Protein AF-A0A821I329-F1 (afdb_monomer)

Foldseek 3Di:
DEDDLLAAWKWKAAPVVRDIDIDQNLQVVDDDPDDPDDPDDPPPPQPPPVCLQPDCQAAQHQHDQVSDGHHNDQFKDKDFDSRDSFAADDDYPPPPQPVDPRIDMDGDHDTDMDIDHHSVDPPDPPPPPPPPPDD

pLDDT: mean 70.72, std 18.68, range [24.88, 93.06]

Nearest PDB structures (foldseek):
  6gqd-assembly1_A-2  TM=5.539E-01  e=1.182E-05  Homo sapiens
  5in3-assembly1_A  TM=6.151E-01  e=2.169E-04  Homo sapiens

Sequence (135 aa):
MTFDPTKYSHCRYNPLKVEWILVSPQLLSRPWHGQVKEDKNDNDEAINHNQQSTNPLCPGAIQGKTNQRNPFYEHTYVFDNDYPALLSDIHDDENNNNDDDLFRCHVVRGVCKDSMTDTSRTVAPGTLASQWHLL

Structure (mmCIF, N/CA/C/O backbone):
data_AF-A0A821I329-F1
#
_entry.id   AF-A0A821I329-F1
#
loop_
_atom_site.group_PDB
_atom_site.id
_atom_site.type_symbol
_atom_site.label_atom_id
_atom_site.label_alt_id
_atom_site.label_comp_id
_atom_site.label_asym_id
_atom_site.label_entity_id
_atom_site.label_seq_id
_atom_site.pdbx_PDB_ins_code
_atom_site.Cartn_x
_atom_site.Cartn_y
_atom_site.Cartn_z
_atom_site.occupancy
_atom_site.B_iso_or_equiv
_atom_site.auth_seq_id
_atom_site.auth_comp_id
_atom_site.auth_asym_id
_atom_site.auth_atom_id
_atom_site.pdbx_PDB_model_num
ATOM 1 N N . MET A 1 1 ? 1.159 16.493 -16.170 1.00 53.78 1 MET A N 1
ATOM 2 C CA . MET A 1 1 ? 2.151 16.613 -15.075 1.00 53.78 1 MET A CA 1
ATOM 3 C C . MET A 1 1 ? 3.064 15.418 -15.231 1.00 53.78 1 MET A C 1
ATOM 5 O O . MET A 1 1 ? 2.538 14.323 -15.324 1.00 53.78 1 MET A O 1
ATOM 9 N N . THR A 1 2 ? 4.376 15.623 -15.303 1.00 69.62 2 THR A N 1
ATOM 10 C CA . THR A 1 2 ? 5.336 14.552 -15.604 1.00 69.62 2 THR A CA 1
ATOM 11 C C . THR A 1 2 ? 5.441 13.543 -14.458 1.00 69.62 2 THR A C 1
ATOM 13 O O . THR A 1 2 ? 5.538 13.936 -13.293 1.00 69.62 2 THR A O 1
ATOM 16 N N . PHE A 1 3 ? 5.438 12.249 -14.790 1.00 78.31 3 PHE A N 1
ATOM 17 C CA . PHE A 1 3 ? 5.629 11.151 -13.841 1.00 78.31 3 PHE A CA 1
ATOM 18 C C . PHE A 1 3 ? 7.000 11.232 -13.139 1.00 78.31 3 PHE A C 1
ATOM 20 O O . PHE A 1 3 ? 8.042 11.317 -13.786 1.00 78.31 3 PHE A O 1
ATOM 27 N N . ASP A 1 4 ? 6.987 11.174 -11.804 1.00 84.12 4 ASP A N 1
ATOM 28 C CA . ASP A 1 4 ? 8.172 11.140 -10.937 1.00 84.12 4 ASP A CA 1
ATOM 29 C C . ASP A 1 4 ? 8.221 9.802 -10.164 1.00 84.12 4 ASP A C 1
ATOM 31 O O . ASP A 1 4 ? 7.430 9.602 -9.231 1.00 84.12 4 ASP A O 1
ATOM 35 N N . PRO A 1 5 ? 9.149 8.880 -10.496 1.00 84.00 5 PRO A N 1
ATOM 36 C CA . PRO A 1 5 ? 9.223 7.557 -9.871 1.00 84.00 5 PRO A CA 1
ATOM 37 C C . PRO A 1 5 ? 9.607 7.604 -8.387 1.00 84.00 5 PRO A C 1
ATOM 39 O O . PRO A 1 5 ? 9.478 6.599 -7.691 1.00 84.00 5 PRO A O 1
ATOM 42 N N . THR A 1 6 ? 10.088 8.742 -7.877 1.00 85.88 6 THR A N 1
ATOM 43 C CA . THR A 1 6 ? 10.379 8.906 -6.4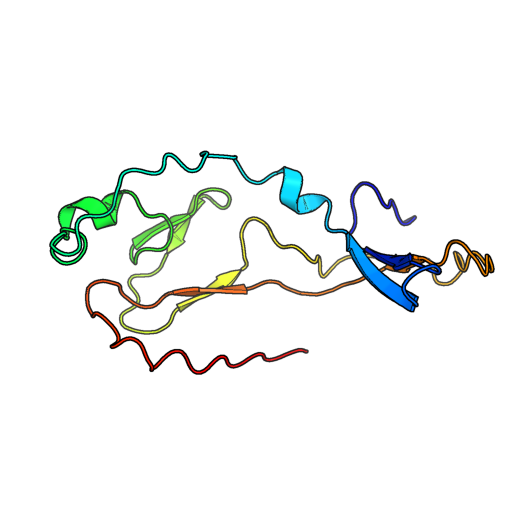44 1.00 85.88 6 THR A CA 1
ATOM 44 C C . THR A 1 6 ? 9.134 9.238 -5.625 1.00 85.88 6 THR A C 1
ATOM 46 O O . THR A 1 6 ? 9.142 9.071 -4.407 1.00 85.88 6 THR A O 1
ATOM 49 N N . LYS A 1 7 ? 8.052 9.674 -6.280 1.00 83.81 7 LYS A N 1
ATOM 50 C CA . LYS A 1 7 ? 6.804 10.100 -5.631 1.00 83.81 7 LYS A CA 1
ATOM 51 C C . LYS A 1 7 ? 5.639 9.163 -5.901 1.00 83.81 7 LYS A C 1
ATOM 53 O O . LYS A 1 7 ? 4.786 8.993 -5.032 1.00 83.81 7 LYS A O 1
ATOM 58 N N . TYR A 1 8 ? 5.599 8.568 -7.088 1.00 87.38 8 TYR A N 1
ATOM 59 C CA . TYR A 1 8 ? 4.447 7.816 -7.565 1.00 87.38 8 TYR A CA 1
ATOM 60 C C . TYR A 1 8 ? 4.726 6.318 -7.667 1.00 87.38 8 TYR A C 1
ATOM 62 O O . TYR A 1 8 ? 5.833 5.879 -7.994 1.00 87.38 8 TYR A O 1
ATOM 70 N N . SER A 1 9 ? 3.687 5.532 -7.388 1.00 90.38 9 SER A N 1
ATOM 71 C CA . SER A 1 9 ? 3.752 4.076 -7.454 1.00 90.38 9 SER A CA 1
ATOM 72 C C . SER A 1 9 ? 3.884 3.606 -8.899 1.00 90.38 9 SER A C 1
ATOM 74 O O . SER A 1 9 ? 3.226 4.128 -9.801 1.00 90.38 9 SER A O 1
ATOM 76 N N . HIS A 1 10 ? 4.745 2.621 -9.123 1.00 90.75 10 HIS A N 1
ATOM 77 C CA . HIS A 1 10 ? 5.046 2.109 -10.456 1.00 90.75 10 HIS A CA 1
ATOM 78 C C . HIS A 1 10 ? 5.535 0.666 -10.395 1.00 90.75 10 HIS A C 1
ATOM 80 O O . HIS A 1 10 ? 6.050 0.218 -9.372 1.00 90.75 10 HIS A O 1
ATOM 86 N N . CYS A 1 11 ? 5.403 -0.058 -11.500 1.00 90.31 11 CYS A N 1
ATOM 87 C CA . CYS A 1 11 ? 5.976 -1.388 -11.647 1.00 90.31 11 CYS A CA 1
ATOM 88 C C . CYS A 1 11 ? 7.259 -1.320 -12.472 1.00 90.31 11 CYS A C 1
ATOM 90 O O . CYS A 1 11 ? 7.308 -0.641 -13.496 1.00 90.31 11 CYS A O 1
ATOM 92 N N . ARG A 1 12 ? 8.286 -2.057 -12.043 1.00 91.88 12 ARG A N 1
ATOM 93 C CA . ARG A 1 12 ? 9.540 -2.251 -12.782 1.00 91.88 12 ARG A CA 1
ATOM 94 C C . ARG A 1 12 ? 9.698 -3.704 -13.181 1.00 91.88 12 ARG A C 1
ATOM 96 O O . ARG A 1 12 ? 9.451 -4.595 -12.368 1.00 91.88 12 ARG A O 1
ATOM 103 N N . TYR A 1 13 ? 10.133 -3.942 -14.407 1.00 90.50 13 TYR A N 1
ATOM 104 C CA . TYR A 1 13 ? 10.397 -5.291 -14.880 1.00 90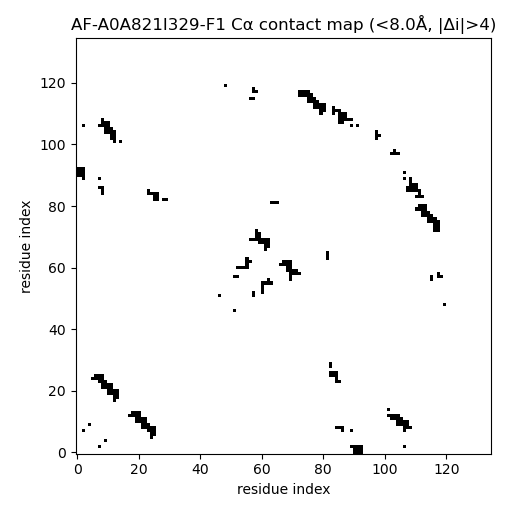.50 13 TYR A CA 1
ATOM 105 C C . TYR A 1 13 ? 11.789 -5.767 -14.453 1.00 90.50 13 TYR A C 1
ATOM 107 O O . TYR A 1 13 ? 12.778 -5.056 -14.619 1.00 90.50 13 TYR A O 1
ATOM 115 N N . ASN A 1 14 ? 11.869 -6.992 -13.938 1.00 91.06 14 ASN A N 1
ATOM 116 C CA . ASN A 1 14 ? 13.114 -7.695 -13.671 1.00 91.06 14 ASN A CA 1
ATOM 117 C C . ASN A 1 14 ? 13.372 -8.732 -14.783 1.00 91.06 14 ASN A C 1
ATOM 119 O O . ASN A 1 14 ? 12.757 -9.802 -14.765 1.00 91.06 14 ASN A O 1
ATOM 123 N N . PRO A 1 15 ? 14.301 -8.475 -15.721 1.00 90.31 15 PRO A N 1
ATOM 124 C CA . PRO A 1 15 ? 14.568 -9.370 -16.848 1.00 90.31 15 PRO A CA 1
ATOM 125 C C . PRO A 1 15 ? 15.213 -10.696 -16.442 1.00 90.31 15 PRO A C 1
ATOM 127 O O . PRO A 1 15 ? 15.050 -11.684 -17.150 1.00 90.31 15 PRO A O 1
ATOM 130 N N . LEU A 1 16 ? 15.899 -10.753 -15.296 1.00 91.25 16 LEU A N 1
ATOM 131 C CA . LEU A 1 16 ? 16.551 -11.980 -14.823 1.00 91.25 16 LEU A CA 1
ATOM 132 C C . 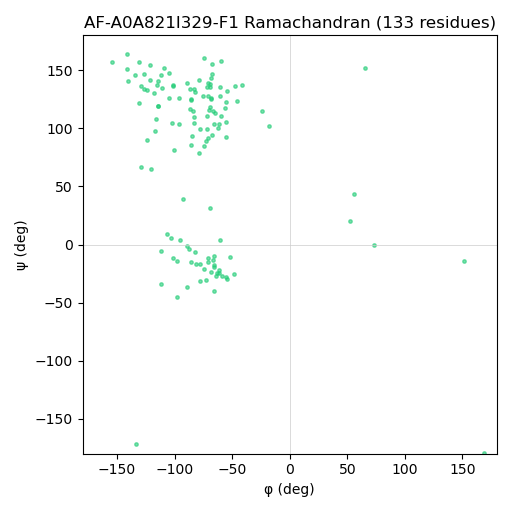LEU A 1 16 ? 15.544 -13.016 -14.322 1.00 91.25 16 LEU A C 1
ATOM 134 O O . LEU A 1 16 ? 15.802 -14.214 -14.392 1.00 91.25 16 LEU A O 1
ATOM 138 N N . LYS A 1 17 ? 14.415 -12.547 -13.785 1.00 92.00 17 LYS A N 1
ATOM 139 C CA . LYS A 1 17 ? 13.355 -13.393 -13.225 1.00 92.00 17 LYS A CA 1
ATOM 140 C C . LYS A 1 17 ? 12.062 -13.367 -14.032 1.00 92.00 17 LYS A C 1
ATOM 142 O O . LYS A 1 17 ? 11.155 -14.128 -13.724 1.00 92.00 17 LYS A O 1
ATOM 147 N N . VAL A 1 18 ? 11.991 -12.525 -15.063 1.00 90.06 18 VAL A N 1
ATOM 148 C CA . VAL A 1 18 ? 10.805 -12.347 -15.908 1.00 90.06 18 VAL A CA 1
ATOM 149 C C . VAL A 1 18 ? 9.577 -11.982 -15.058 1.00 90.06 18 VAL A C 1
ATOM 151 O O . VAL A 1 18 ? 8.485 -12.509 -15.235 1.00 90.06 18 VAL A O 1
ATOM 154 N N . GLU A 1 19 ? 9.761 -11.071 -14.099 1.00 93.06 19 GLU A N 1
ATOM 155 C CA . GLU A 1 19 ? 8.720 -10.672 -13.144 1.00 93.06 19 GLU A CA 1
ATOM 156 C C . GLU A 1 19 ? 8.590 -9.150 -13.044 1.00 93.06 19 GLU A C 1
ATOM 158 O O . GLU A 1 19 ? 9.527 -8.407 -13.344 1.00 93.06 19 GLU A O 1
ATOM 163 N N . TRP A 1 20 ? 7.423 -8.686 -12.604 1.00 91.44 20 TRP A N 1
ATOM 164 C CA . TRP A 1 20 ? 7.170 -7.278 -12.313 1.00 91.44 20 TRP A CA 1
ATOM 165 C C . TRP A 1 20 ? 7.223 -7.027 -10.812 1.00 91.44 20 TRP A C 1
ATOM 167 O O . TRP A 1 20 ? 6.661 -7.781 -10.021 1.00 91.44 20 TRP A O 1
ATOM 177 N N . ILE A 1 21 ? 7.881 -5.938 -10.432 1.00 91.88 21 ILE A N 1
ATOM 178 C CA . ILE A 1 21 ? 8.051 -5.518 -9.045 1.00 91.88 21 ILE A CA 1
ATOM 179 C C . ILE A 1 21 ? 7.299 -4.207 -8.852 1.00 91.88 21 ILE A C 1
ATOM 181 O O . ILE A 1 21 ? 7.633 -3.209 -9.491 1.00 91.88 21 ILE A O 1
ATOM 185 N N . LEU A 1 22 ? 6.317 -4.204 -7.950 1.00 91.94 22 LEU A N 1
ATOM 186 C CA . LEU A 1 22 ? 5.632 -2.987 -7.525 1.00 91.94 22 LEU A CA 1
ATOM 187 C C . LEU A 1 22 ? 6.534 -2.178 -6.587 1.00 91.94 22 LEU A C 1
ATOM 189 O O . LEU A 1 22 ? 7.018 -2.681 -5.573 1.00 91.94 22 LEU A O 1
ATOM 193 N N . VAL A 1 23 ? 6.718 -0.906 -6.914 1.00 90.56 23 VAL A N 1
ATOM 194 C CA . VAL A 1 23 ? 7.453 0.076 -6.122 1.00 90.56 23 VAL A CA 1
ATOM 195 C C . VAL A 1 23 ? 6.467 1.140 -5.654 1.00 90.56 23 VAL A C 1
ATOM 197 O O . VAL A 1 23 ? 5.870 1.834 -6.473 1.00 90.56 23 VAL A O 1
ATOM 200 N N . SER A 1 24 ? 6.325 1.288 -4.335 1.00 90.88 24 SER A N 1
ATOM 201 C CA . SER A 1 24 ? 5.404 2.240 -3.696 1.00 90.88 24 SER A CA 1
ATOM 202 C C . SER A 1 24 ? 6.165 3.168 -2.743 1.00 90.88 24 SER A C 1
ATOM 204 O O . SER A 1 24 ? 6.317 2.839 -1.561 1.00 90.88 24 SER A O 1
ATOM 206 N N . PRO A 1 25 ? 6.663 4.328 -3.217 1.00 87.62 25 PRO A N 1
ATOM 207 C CA . PRO A 1 25 ? 7.457 5.245 -2.395 1.00 87.62 25 PRO A CA 1
ATOM 208 C C . PRO A 1 25 ? 6.731 5.756 -1.142 1.00 87.62 25 PRO A C 1
ATOM 210 O O . PRO A 1 25 ? 7.367 6.041 -0.128 1.00 87.62 25 PRO A O 1
ATOM 213 N N . GLN A 1 26 ? 5.395 5.826 -1.167 1.00 81.00 26 GLN A N 1
ATOM 214 C CA . GLN A 1 26 ? 4.578 6.342 -0.063 1.00 81.00 26 GLN A CA 1
ATOM 215 C C . GLN A 1 26 ? 4.744 5.529 1.228 1.00 81.00 26 GLN A C 1
ATOM 217 O O . GLN A 1 26 ? 4.547 6.067 2.321 1.00 81.00 26 GLN A O 1
ATOM 222 N N . LEU A 1 27 ? 5.146 4.257 1.127 1.00 82.25 27 LEU A N 1
ATOM 223 C CA . LEU A 1 27 ? 5.363 3.386 2.283 1.00 82.25 27 LEU A CA 1
ATOM 224 C C . LEU A 1 27 ? 6.486 3.883 3.201 1.00 82.25 27 LEU A C 1
ATOM 226 O O . LEU A 1 27 ? 6.439 3.611 4.397 1.00 82.25 27 LEU A O 1
ATOM 230 N N . LEU A 1 28 ? 7.435 4.674 2.686 1.00 79.31 28 LEU A N 1
ATOM 231 C CA . LEU A 1 28 ? 8.510 5.277 3.485 1.00 79.31 28 LEU A CA 1
ATOM 232 C C . LEU A 1 28 ? 8.002 6.297 4.516 1.00 79.31 28 LEU A C 1
ATOM 234 O O . LEU A 1 28 ? 8.719 6.623 5.455 1.00 79.31 28 LEU A O 1
ATOM 238 N N . SER A 1 29 ? 6.770 6.796 4.363 1.00 77.06 29 SER A N 1
ATOM 239 C CA . SER A 1 29 ? 6.154 7.718 5.325 1.00 77.06 29 SER A CA 1
ATOM 240 C C . SER A 1 29 ? 5.528 7.020 6.538 1.00 77.06 29 SER A C 1
ATOM 242 O O . SER A 1 29 ? 5.102 7.703 7.472 1.00 77.06 29 SER A O 1
ATOM 244 N N . ARG A 1 30 ? 5.471 5.677 6.553 1.00 80.12 30 ARG A N 1
ATOM 245 C CA . ARG A 1 30 ? 4.966 4.919 7.705 1.00 80.12 30 ARG A CA 1
ATOM 246 C C . ARG A 1 30 ? 5.942 5.057 8.880 1.00 80.12 30 ARG A C 1
ATOM 248 O O . ARG A 1 30 ? 7.119 4.731 8.723 1.00 80.12 30 ARG A O 1
ATOM 255 N N . PRO A 1 31 ? 5.481 5.484 10.068 1.00 74.50 31 PRO A N 1
ATOM 256 C CA . PRO A 1 31 ? 6.337 5.548 11.240 1.00 74.50 31 PRO A CA 1
ATOM 257 C C . PRO A 1 31 ? 6.730 4.129 11.661 1.00 74.50 31 PRO A C 1
ATOM 259 O O . PRO A 1 31 ? 5.887 3.316 12.052 1.00 74.50 31 PRO A O 1
ATOM 262 N N . TRP A 1 32 ? 8.022 3.820 11.560 1.00 69.94 32 TRP A N 1
ATOM 263 C CA . TRP A 1 32 ? 8.567 2.540 11.994 1.00 69.94 32 TRP A CA 1
ATOM 264 C C . TRP A 1 32 ? 8.574 2.470 13.520 1.00 69.94 32 TRP A C 1
ATOM 266 O O . TRP A 1 32 ? 9.355 3.157 14.174 1.00 69.94 32 TRP A O 1
ATOM 276 N N . HIS A 1 33 ? 7.723 1.614 14.081 1.00 63.88 33 HIS A N 1
ATOM 277 C CA . HIS A 1 33 ? 7.669 1.377 15.527 1.00 63.88 33 HIS A CA 1
ATOM 278 C C . HIS A 1 33 ? 8.485 0.161 15.982 1.00 63.88 33 HIS A C 1
ATOM 280 O O . HIS A 1 33 ? 8.501 -0.141 17.170 1.00 63.88 33 HIS A O 1
ATOM 286 N N . GLY A 1 34 ? 9.208 -0.498 15.068 1.00 68.69 34 GLY A N 1
ATOM 287 C CA . GLY A 1 34 ? 10.001 -1.685 15.377 1.00 68.69 34 GLY A CA 1
ATOM 288 C C . GLY A 1 34 ? 9.158 -2.886 15.808 1.00 68.69 34 GLY A C 1
ATOM 289 O O . GLY A 1 34 ? 8.078 -2.767 16.373 1.00 68.69 34 GLY A O 1
ATOM 290 N N . GLN A 1 35 ? 9.667 -4.085 15.547 1.00 58.12 35 GLN A N 1
ATOM 291 C CA . GLN A 1 35 ? 9.167 -5.278 16.213 1.00 58.12 35 GLN A CA 1
ATOM 292 C C . GLN A 1 35 ? 10.088 -5.559 17.398 1.00 58.12 35 GLN A C 1
ATOM 294 O O . GLN A 1 35 ? 11.198 -6.056 17.212 1.00 58.12 35 GLN A O 1
ATOM 299 N N . VAL A 1 36 ? 9.637 -5.248 18.611 1.00 61.34 36 VAL A N 1
ATOM 300 C CA . VAL A 1 36 ? 10.214 -5.840 19.821 1.00 61.34 36 VAL A CA 1
ATOM 301 C C . VAL A 1 36 ? 9.522 -7.188 19.975 1.00 61.34 36 VAL A C 1
ATOM 303 O O . VAL A 1 36 ? 8.330 -7.250 20.264 1.00 61.34 36 VAL A O 1
ATOM 306 N N . LYS A 1 37 ? 10.219 -8.279 19.646 1.00 53.28 37 LYS A N 1
ATOM 307 C CA . LYS A 1 37 ? 9.707 -9.622 19.931 1.00 53.28 37 LYS A CA 1
ATOM 308 C C . LYS A 1 37 ? 9.788 -9.832 21.438 1.00 53.28 37 LYS A C 1
ATOM 310 O O . LYS A 1 37 ? 10.859 -10.136 21.947 1.00 53.28 37 LYS A O 1
ATOM 315 N N . GLU A 1 38 ? 8.671 -9.657 22.122 1.00 61.69 38 GLU A N 1
ATOM 316 C CA .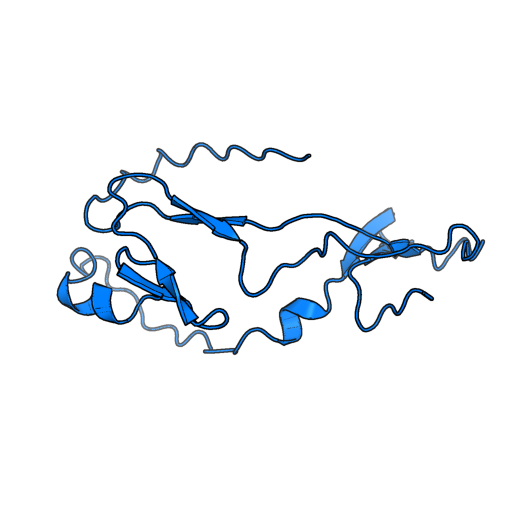 GLU A 1 38 ? 8.450 -10.328 23.396 1.00 61.69 38 GLU A CA 1
ATOM 317 C C . GLU A 1 38 ? 7.849 -11.701 23.086 1.00 61.69 38 GLU A C 1
ATOM 319 O O . GLU A 1 38 ? 6.989 -11.826 22.203 1.00 61.69 38 GLU A O 1
ATOM 324 N N . ASP A 1 39 ? 8.374 -12.739 23.735 1.00 52.25 39 ASP A N 1
ATOM 325 C CA . ASP A 1 39 ? 7.857 -14.096 23.608 1.00 52.25 39 ASP A CA 1
ATOM 326 C C . ASP A 1 39 ? 6.395 -14.089 24.061 1.00 52.25 39 ASP A C 1
ATOM 328 O O . ASP A 1 39 ? 6.092 -13.871 25.233 1.00 52.25 39 ASP A O 1
ATOM 332 N N . LYS A 1 40 ? 5.476 -14.274 23.110 1.00 51.72 40 LYS A N 1
ATOM 333 C CA . LYS A 1 40 ? 4.053 -14.400 23.418 1.00 51.72 40 LYS A CA 1
ATOM 334 C C . LYS A 1 40 ? 3.870 -15.675 24.226 1.00 51.72 40 LYS A C 1
ATOM 336 O O . LYS A 1 40 ? 4.070 -16.767 23.698 1.00 51.72 40 LYS A O 1
ATOM 341 N N . ASN A 1 41 ? 3.482 -15.539 25.487 1.00 48.31 41 ASN A N 1
ATOM 342 C CA . ASN A 1 41 ? 2.927 -16.666 26.212 1.00 48.31 41 ASN A CA 1
ATOM 343 C C . ASN A 1 41 ? 1.537 -16.935 25.627 1.00 48.31 41 ASN A C 1
ATOM 345 O O . ASN A 1 41 ? 0.699 -16.039 25.584 1.00 48.31 41 ASN A O 1
ATOM 349 N N . ASP A 1 42 ? 1.266 -18.178 25.227 1.00 52.28 42 ASP A N 1
ATOM 350 C CA . ASP A 1 42 ? -0.040 -18.633 24.710 1.00 52.28 42 ASP A CA 1
ATOM 351 C C . ASP A 1 42 ? -1.207 -18.483 25.723 1.00 52.28 42 ASP A C 1
ATOM 353 O O . ASP A 1 42 ? -2.339 -18.864 25.436 1.00 52.28 42 ASP A O 1
ATOM 357 N N . ASN A 1 43 ? -0.939 -17.907 26.901 1.00 44.72 43 ASN A N 1
ATOM 358 C CA . ASN A 1 43 ? -1.889 -17.598 27.969 1.00 44.72 43 ASN A CA 1
ATOM 359 C C . ASN A 1 43 ? -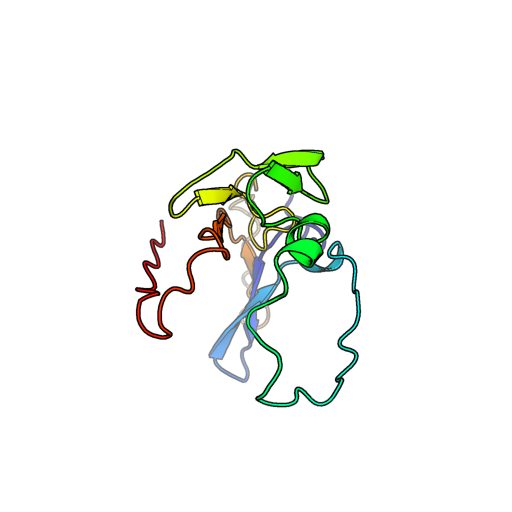2.216 -16.101 28.101 1.00 44.72 43 ASN A C 1
ATOM 361 O O . ASN A 1 43 ? -2.869 -15.727 29.075 1.00 44.72 43 ASN A O 1
ATOM 365 N N . ASP A 1 44 ? -1.788 -15.243 27.170 1.00 44.47 44 ASP A N 1
ATOM 366 C CA . ASP A 1 44 ? -2.256 -13.857 27.154 1.00 44.47 44 ASP A CA 1
ATOM 367 C C . ASP A 1 44 ? -3.745 -13.844 26.795 1.00 44.47 44 ASP A C 1
ATOM 369 O O . ASP A 1 44 ? -4.149 -13.904 25.629 1.00 44.47 44 ASP A O 1
ATOM 373 N N . GLU A 1 45 ? -4.561 -13.831 27.850 1.00 44.91 45 GLU A N 1
ATOM 374 C CA . GLU A 1 45 ? -5.996 -13.617 27.803 1.00 44.91 45 GLU A CA 1
ATOM 375 C C . GLU A 1 45 ? -6.318 -12.496 26.816 1.00 44.91 45 GLU A C 1
ATOM 377 O O . GLU A 1 45 ? -5.626 -11.474 26.771 1.00 44.91 45 GLU A O 1
ATOM 382 N N . ALA A 1 46 ? -7.363 -12.733 26.016 1.00 49.09 46 ALA A N 1
ATOM 383 C CA . ALA A 1 46 ? -7.934 -11.811 25.045 1.00 49.09 46 ALA A CA 1
ATOM 384 C C . ALA A 1 46 ? -7.634 -10.352 25.407 1.00 49.09 46 ALA A C 1
ATOM 386 O O . ALA A 1 46 ? -8.074 -9.899 26.462 1.00 49.09 46 ALA A O 1
ATOM 387 N N . ILE A 1 47 ? -6.847 -9.686 24.545 1.00 48.62 47 ILE A N 1
ATOM 388 C CA . ILE A 1 47 ? -6.397 -8.287 24.639 1.00 48.62 47 ILE A CA 1
ATOM 389 C C . ILE A 1 47 ? -7.288 -7.517 25.609 1.00 48.62 47 ILE A C 1
ATOM 391 O O . ILE A 1 47 ? -8.427 -7.181 25.281 1.00 48.62 47 ILE A O 1
ATOM 395 N N . ASN A 1 48 ? -6.774 -7.316 26.823 1.00 41.97 48 ASN A N 1
ATOM 396 C CA . ASN A 1 48 ? -7.497 -6.705 27.928 1.00 41.97 48 ASN A CA 1
ATOM 397 C C . ASN A 1 48 ? -8.214 -5.443 27.417 1.00 41.97 48 ASN A C 1
ATOM 399 O O . ASN A 1 48 ? -7.565 -4.563 26.850 1.00 41.97 48 ASN A O 1
ATOM 403 N N . HIS A 1 49 ? -9.539 -5.366 27.586 1.00 49.53 49 HIS A N 1
ATOM 404 C CA . HIS A 1 49 ? -10.406 -4.305 27.045 1.00 49.53 49 HIS A CA 1
ATOM 405 C C . HIS A 1 49 ? -9.885 -2.876 27.306 1.00 49.53 49 HIS A C 1
ATOM 407 O O . HIS A 1 49 ? -10.131 -1.957 26.528 1.00 49.53 49 HIS A O 1
ATOM 413 N N . ASN A 1 50 ? -9.077 -2.684 28.351 1.00 41.72 50 ASN A N 1
ATOM 414 C CA . ASN A 1 50 ? -8.437 -1.407 28.664 1.00 41.72 50 ASN A CA 1
ATOM 415 C C . ASN A 1 50 ? -7.301 -0.985 27.704 1.00 41.72 50 ASN A C 1
ATOM 417 O O . ASN A 1 50 ? -6.936 0.189 27.689 1.00 41.72 50 ASN A O 1
ATOM 421 N N . GLN A 1 51 ? -6.763 -1.884 26.871 1.00 46.12 51 GLN A N 1
ATOM 422 C CA . GLN A 1 51 ? -5.795 -1.561 25.811 1.00 46.12 51 GLN A CA 1
ATOM 423 C C . GLN A 1 51 ? -6.456 -1.164 24.478 1.00 46.12 51 GLN A C 1
ATOM 425 O O . GLN A 1 51 ? -5.764 -0.725 23.561 1.00 46.12 51 GLN A O 1
ATOM 430 N N . GLN A 1 52 ? -7.792 -1.224 24.358 1.00 50.72 52 GLN A N 1
ATOM 431 C CA . GLN A 1 52 ? -8.503 -0.737 23.161 1.00 50.72 52 GLN A CA 1
ATOM 432 C C . GLN A 1 52 ? -8.300 0.771 22.923 1.00 50.72 52 GLN A C 1
ATOM 434 O O . GLN A 1 52 ? -8.417 1.228 21.790 1.00 50.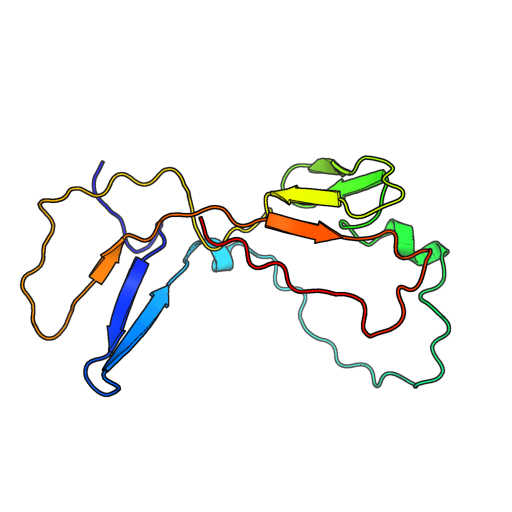72 52 GLN A O 1
ATOM 439 N N . SER A 1 53 ? -7.939 1.520 23.970 1.00 50.69 53 SER A N 1
ATOM 440 C CA . SER A 1 53 ? -7.685 2.967 23.947 1.00 50.69 53 SER A CA 1
ATOM 441 C C . SER A 1 53 ? -6.487 3.383 23.073 1.00 50.69 53 SER A C 1
ATOM 443 O O . SER A 1 53 ? -6.471 4.496 22.551 1.00 50.69 53 SER A O 1
ATOM 445 N N . THR A 1 54 ? -5.493 2.509 22.868 1.00 62.78 54 THR A N 1
ATOM 446 C CA . THR A 1 54 ? -4.252 2.857 22.144 1.00 62.78 54 THR A CA 1
ATOM 447 C C . THR A 1 54 ? -4.206 2.378 20.694 1.00 62.78 54 THR A C 1
ATOM 449 O O . THR A 1 54 ? -3.330 2.813 19.949 1.00 62.78 54 THR A O 1
ATOM 452 N N . ASN A 1 55 ? -5.126 1.509 20.259 1.00 74.62 55 ASN A N 1
ATOM 453 C CA . ASN A 1 55 ? -5.152 1.025 18.879 1.00 74.62 55 ASN A CA 1
ATOM 454 C C . ASN A 1 55 ? -5.960 1.986 17.977 1.00 74.62 55 ASN A C 1
ATOM 456 O O . ASN A 1 55 ? -7.179 2.090 18.148 1.00 74.62 55 ASN A O 1
ATOM 460 N N . PRO A 1 56 ? -5.337 2.633 16.971 1.00 75.44 56 PRO A N 1
ATOM 461 C CA . PRO A 1 56 ? -6.018 3.576 16.077 1.00 75.44 56 PRO A CA 1
ATOM 462 C C . PRO A 1 56 ? -7.081 2.923 15.177 1.00 75.44 56 PRO A C 1
ATOM 464 O O . PRO A 1 56 ? -7.847 3.627 14.523 1.00 75.44 56 PRO A O 1
ATOM 467 N N . LEU A 1 57 ? -7.152 1.589 15.132 1.00 78.50 57 LEU A N 1
ATOM 468 C CA . LEU A 1 57 ? -8.146 0.846 14.357 1.00 78.50 57 LEU A CA 1
ATOM 469 C C . LEU A 1 57 ? -9.464 0.631 15.115 1.00 78.50 57 LEU A C 1
ATOM 471 O O . LEU A 1 57 ? -10.460 0.286 14.486 1.00 78.50 57 LEU A O 1
ATOM 475 N N . CYS A 1 58 ? -9.506 0.826 16.437 1.00 79.69 58 CYS A N 1
ATOM 476 C CA . CYS A 1 58 ? -10.690 0.541 17.255 1.00 79.69 58 CYS A CA 1
ATOM 477 C C . CYS A 1 58 ? -11.881 1.480 16.956 1.00 79.69 58 CYS A C 1
ATOM 479 O O . CYS A 1 58 ? -11.676 2.626 16.529 1.00 79.69 58 CYS A O 1
ATOM 481 N N . PRO A 1 59 ? -13.129 1.044 17.230 1.00 80.88 59 PRO A N 1
ATOM 482 C CA . PRO A 1 59 ? -14.299 1.919 17.200 1.00 80.88 59 PRO A CA 1
ATOM 483 C C . PRO A 1 59 ? -14.097 3.137 18.109 1.00 80.88 59 PRO A C 1
ATOM 485 O O . PRO A 1 59 ? -13.670 3.010 19.256 1.00 80.88 59 PRO A O 1
ATOM 488 N N . GLY A 1 60 ? -14.388 4.336 17.607 1.00 80.44 60 GLY A N 1
ATOM 489 C CA . GLY A 1 60 ? -14.228 5.569 18.378 1.00 80.44 60 GLY A CA 1
ATOM 490 C C . GLY A 1 60 ? -12.785 6.042 18.597 1.00 80.44 60 GLY A C 1
ATOM 491 O O . GLY A 1 60 ? -12.623 7.095 19.221 1.00 80.44 60 GLY A O 1
ATOM 492 N N . ALA A 1 61 ? -11.768 5.326 18.100 1.00 83.12 61 ALA A N 1
ATOM 493 C CA . ALA A 1 61 ? -10.372 5.764 18.121 1.00 83.12 61 ALA A CA 1
ATOM 494 C C . ALA A 1 61 ? -10.106 6.869 17.085 1.00 83.12 61 ALA A C 1
ATOM 496 O O . ALA A 1 61 ? -10.870 7.042 16.135 1.00 83.12 61 ALA A O 1
ATOM 497 N N . ILE A 1 62 ? -9.022 7.623 17.273 1.00 81.12 62 ILE A N 1
ATOM 498 C CA . ILE A 1 62 ? -8.555 8.637 16.321 1.00 81.12 62 ILE A CA 1
ATOM 499 C C . ILE A 1 62 ? -7.466 8.006 15.448 1.00 81.12 62 ILE A C 1
ATOM 501 O O . ILE A 1 62 ? -6.497 7.453 15.968 1.00 81.12 62 ILE A O 1
ATOM 505 N N . GLN A 1 63 ? -7.629 8.082 14.130 1.00 76.31 63 GLN A N 1
ATOM 506 C CA . GLN A 1 63 ? -6.643 7.612 13.161 1.00 76.31 63 GLN A CA 1
ATOM 507 C C . GLN A 1 63 ? -5.385 8.483 13.192 1.00 76.31 63 GLN A C 1
ATOM 509 O O . GLN A 1 63 ? -5.460 9.702 13.350 1.00 76.31 63 GLN A O 1
ATOM 514 N N . GLY A 1 64 ? -4.222 7.855 13.018 1.00 71.12 64 GLY A N 1
ATOM 515 C CA . GLY A 1 64 ? -2.932 8.500 13.263 1.00 71.12 64 GLY A CA 1
ATOM 516 C C . GLY A 1 64 ? -2.613 9.653 12.311 1.00 71.12 64 GLY A C 1
ATOM 517 O O . GLY A 1 64 ? -2.066 10.663 12.749 1.00 71.12 64 GLY A O 1
ATOM 518 N N . LYS A 1 65 ? -2.939 9.532 11.016 1.00 73.31 65 LYS A N 1
ATOM 519 C CA . LYS A 1 65 ? -2.555 10.545 10.017 1.00 73.31 65 LYS A CA 1
ATOM 520 C C . LYS A 1 65 ? -3.674 11.530 9.707 1.00 73.31 65 LYS A C 1
ATOM 522 O O . LYS A 1 65 ? -3.429 12.733 9.634 1.00 73.31 65 LYS A O 1
ATOM 527 N N . THR A 1 66 ? -4.892 11.036 9.509 1.00 75.12 66 THR A N 1
ATOM 528 C CA . THR A 1 66 ? -6.052 11.871 9.162 1.00 75.12 66 THR A CA 1
ATOM 529 C C . THR A 1 66 ? -6.628 12.609 10.370 1.00 75.12 66 THR A C 1
ATOM 531 O O . THR A 1 66 ? -7.390 13.558 10.186 1.00 75.12 66 THR A O 1
ATOM 534 N N . ASN A 1 67 ? -6.284 12.192 11.600 1.00 79.75 67 ASN A N 1
ATOM 535 C CA . ASN A 1 67 ? -6.940 12.615 12.844 1.00 79.75 67 ASN A CA 1
ATOM 536 C C . ASN A 1 67 ? -8.471 12.440 12.805 1.00 79.75 67 ASN A C 1
ATOM 538 O O . ASN A 1 67 ? -9.203 13.070 13.571 1.00 79.75 67 ASN A O 1
ATOM 542 N N . GLN A 1 68 ? -8.971 11.583 11.910 1.00 82.38 68 GLN A N 1
ATOM 543 C CA . GLN A 1 68 ? -10.386 11.266 11.822 1.00 82.38 68 GLN A CA 1
ATOM 544 C C . GLN A 1 68 ? -10.756 10.265 12.906 1.00 82.38 68 GLN A C 1
ATOM 546 O O . GLN A 1 68 ? -10.000 9.348 13.223 1.00 82.38 68 GLN A O 1
ATOM 551 N N . ARG A 1 69 ? -11.942 10.446 13.484 1.00 85.00 69 ARG A N 1
ATOM 552 C CA . ARG A 1 69 ? -12.468 9.516 14.475 1.00 85.00 69 ARG A CA 1
ATOM 553 C C . ARG A 1 69 ? -13.178 8.371 13.766 1.00 85.00 69 ARG A C 1
ATOM 555 O O . ARG A 1 69 ? -14.110 8.617 13.002 1.00 85.00 69 ARG A O 1
ATOM 562 N N . ASN A 1 70 ? -12.784 7.137 14.064 1.00 85.94 70 ASN A N 1
ATOM 563 C CA . ASN A 1 70 ? -13.529 5.967 13.622 1.00 85.94 70 ASN A CA 1
ATOM 564 C C . ASN A 1 70 ? -14.950 6.029 14.200 1.00 85.94 70 ASN A C 1
ATOM 566 O O . ASN A 1 70 ? -15.108 6.310 15.396 1.00 85.94 70 ASN A O 1
ATOM 570 N N . PRO A 1 71 ? -15.992 5.747 13.402 1.00 85.56 71 PRO A N 1
ATOM 571 C CA . PRO A 1 71 ? -17.335 5.604 13.940 1.00 85.56 71 PRO A CA 1
ATOM 572 C C . PRO A 1 71 ? -17.370 4.471 14.974 1.00 85.56 71 PRO A C 1
ATOM 574 O O . PRO A 1 71 ? -16.526 3.572 14.972 1.00 85.56 71 PRO A O 1
ATOM 577 N N . PHE A 1 72 ? -18.357 4.504 15.865 1.00 84.50 72 PHE A N 1
ATOM 578 C CA . PHE A 1 72 ? -18.647 3.364 16.730 1.00 84.50 72 PHE A CA 1
ATOM 579 C C . PHE A 1 72 ? -19.341 2.285 15.892 1.00 84.50 72 PHE A C 1
ATOM 581 O O . PHE A 1 72 ? -20.563 2.261 15.786 1.00 84.50 72 PHE A O 1
ATOM 588 N N . TYR A 1 73 ? -18.546 1.462 15.211 1.00 81.88 73 TYR A N 1
ATOM 589 C CA . TYR A 1 73 ? -19.029 0.383 14.358 1.00 81.88 73 TYR A CA 1
ATOM 590 C C . TYR A 1 73 ? -19.201 -0.919 15.159 1.00 81.88 73 TYR A C 1
ATOM 592 O O . TYR A 1 73 ? -18.357 -1.259 15.983 1.00 81.88 73 TYR A O 1
ATOM 600 N N . GLU A 1 74 ? -20.285 -1.658 14.900 1.00 78.56 74 GLU A N 1
ATOM 601 C CA . GLU A 1 74 ? -20.564 -2.971 15.524 1.00 78.56 74 GLU A CA 1
ATOM 602 C C . GLU A 1 74 ? -20.154 -4.164 14.636 1.00 78.56 74 GLU A C 1
ATOM 604 O O . GLU A 1 74 ? -20.088 -5.312 15.081 1.00 78.56 74 GLU A O 1
ATOM 609 N N . HIS A 1 75 ? -19.885 -3.896 13.357 1.00 81.38 75 HIS A N 1
ATOM 610 C CA . HIS A 1 75 ? -19.549 -4.873 12.319 1.00 81.38 75 HIS A CA 1
ATOM 611 C C . HIS A 1 75 ? -18.342 -4.387 11.509 1.00 81.38 75 HIS A C 1
ATOM 613 O O . HIS A 1 75 ? -17.711 -3.401 11.874 1.00 81.38 75 HIS A O 1
ATOM 619 N N . THR A 1 76 ? -18.005 -5.065 10.410 1.00 84.06 76 THR A N 1
ATOM 620 C CA . THR A 1 76 ? -16.880 -4.672 9.556 1.00 84.06 76 THR A CA 1
ATOM 621 C C . THR A 1 76 ? -17.006 -3.225 9.091 1.00 84.06 76 THR A C 1
ATOM 623 O O . THR A 1 76 ? -17.970 -2.855 8.420 1.00 84.06 76 THR A O 1
ATOM 626 N N . TYR A 1 77 ? -15.995 -2.428 9.409 1.00 84.75 77 TYR A N 1
ATOM 627 C CA . TYR A 1 77 ? -15.839 -1.066 8.931 1.00 84.75 77 TYR A CA 1
ATOM 628 C C . TYR A 1 77 ? -14.658 -0.998 7.968 1.00 84.75 77 TYR A C 1
ATOM 630 O O . TYR A 1 77 ? -13.602 -1.568 8.238 1.00 84.75 77 TYR A O 1
ATOM 638 N N . VAL A 1 78 ? -14.854 -0.319 6.838 1.00 87.75 78 VAL A N 1
ATOM 639 C CA . VAL A 1 78 ? -13.852 -0.151 5.781 1.00 87.75 78 VAL A CA 1
ATOM 640 C C . VAL A 1 78 ? -13.553 1.333 5.637 1.00 87.75 78 VAL A C 1
ATOM 642 O O . VAL A 1 78 ? -14.475 2.136 5.507 1.00 87.75 78 VAL A O 1
ATOM 645 N N . PHE A 1 79 ? -12.276 1.690 5.625 1.00 86.69 79 PHE A N 1
ATOM 646 C CA . PHE A 1 79 ? -11.812 3.067 5.485 1.00 86.69 79 PHE A CA 1
ATOM 647 C C . PHE A 1 79 ? -10.559 3.129 4.607 1.00 86.69 79 PHE A C 1
ATOM 649 O O . PHE A 1 79 ? -9.930 2.107 4.320 1.00 86.69 79 PHE A O 1
ATOM 656 N N . ASP A 1 80 ? -10.223 4.326 4.134 1.00 87.56 80 ASP A N 1
ATOM 657 C CA . ASP A 1 80 ? -9.055 4.525 3.278 1.00 87.56 80 ASP A CA 1
ATOM 658 C C . ASP A 1 80 ? -7.763 4.371 4.089 1.00 87.56 80 ASP A C 1
ATOM 660 O O . ASP A 1 80 ? -7.651 4.875 5.205 1.00 87.56 80 ASP A O 1
ATOM 664 N N . ASN A 1 81 ? -6.779 3.656 3.538 1.00 86.94 81 ASN A N 1
ATOM 665 C CA . ASN A 1 81 ? -5.511 3.433 4.227 1.00 86.94 81 ASN A CA 1
ATOM 666 C C . ASN A 1 81 ? -4.736 4.757 4.338 1.00 86.94 81 ASN A C 1
ATOM 668 O O . ASN A 1 81 ? -4.437 5.382 3.321 1.00 86.94 81 ASN A O 1
ATOM 672 N N . ASP A 1 82 ? -4.341 5.140 5.555 1.00 82.62 82 ASP A N 1
ATOM 673 C CA . ASP A 1 82 ? -3.539 6.344 5.837 1.00 82.62 82 ASP A CA 1
ATOM 674 C C . ASP A 1 82 ? -2.210 6.390 5.050 1.00 82.62 82 ASP A C 1
ATOM 676 O O . ASP A 1 82 ? -1.668 7.458 4.733 1.00 82.62 82 ASP A O 1
ATOM 680 N N . TYR A 1 83 ? -1.671 5.223 4.711 1.00 84.31 83 TYR A N 1
ATOM 681 C CA . TYR A 1 83 ? -0.401 5.037 4.020 1.00 84.31 83 TYR A CA 1
ATOM 682 C C . TYR A 1 83 ? -0.589 4.115 2.809 1.00 84.31 83 TYR A C 1
ATOM 684 O O . TYR A 1 83 ? -0.080 2.983 2.802 1.00 84.31 83 TYR A O 1
ATOM 692 N N . PRO A 1 84 ? -1.340 4.571 1.794 1.00 86.50 84 PRO A N 1
ATOM 693 C CA . PRO A 1 84 ? -1.746 3.723 0.692 1.00 86.50 84 PRO A CA 1
ATOM 694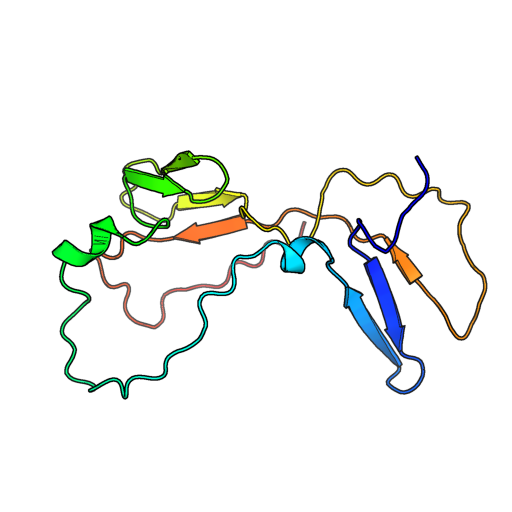 C C . PRO A 1 84 ? -0.538 3.407 -0.196 1.00 86.50 84 PRO A C 1
ATOM 696 O O . PRO A 1 84 ? 0.300 4.267 -0.470 1.00 86.50 84 PRO A O 1
ATOM 699 N N . ALA A 1 85 ? -0.444 2.156 -0.648 1.00 86.62 85 ALA A N 1
ATOM 700 C CA . ALA A 1 85 ? 0.609 1.726 -1.566 1.00 86.62 85 ALA A CA 1
ATOM 701 C C . ALA A 1 85 ? 0.373 2.233 -2.999 1.00 86.62 85 ALA A C 1
ATOM 703 O O . ALA A 1 85 ? 1.313 2.298 -3.793 1.00 86.62 85 ALA A O 1
ATOM 704 N N . LEU A 1 86 ? -0.870 2.579 -3.337 1.00 87.94 86 LEU A N 1
ATOM 705 C CA . LEU A 1 86 ? -1.296 3.070 -4.642 1.00 87.94 86 LEU A CA 1
ATOM 706 C C . LEU A 1 86 ? -2.034 4.398 -4.477 1.00 87.94 86 LEU A C 1
ATOM 708 O O . LEU A 1 86 ? -2.731 4.605 -3.485 1.00 87.94 86 LEU A O 1
ATOM 712 N N . LEU A 1 87 ? -1.886 5.286 -5.457 1.00 85.19 87 LEU A N 1
ATOM 713 C CA . LEU A 1 87 ? -2.631 6.540 -5.527 1.00 85.19 87 LEU A CA 1
ATOM 714 C C . LEU A 1 87 ? -3.544 6.506 -6.751 1.00 85.19 87 LEU A C 1
ATOM 716 O O . LEU A 1 87 ? -3.162 6.004 -7.809 1.00 85.19 87 LEU A O 1
ATOM 720 N N . SER A 1 88 ? -4.753 7.040 -6.605 1.00 82.50 88 SER A N 1
ATOM 721 C CA . SER A 1 88 ? -5.739 7.109 -7.686 1.00 82.50 88 SER A CA 1
ATOM 722 C C . SER A 1 88 ? -5.448 8.241 -8.670 1.00 82.50 88 SER A C 1
ATOM 724 O O . SER A 1 88 ? -5.733 8.108 -9.857 1.00 82.50 88 SER A O 1
ATOM 726 N N . ASP A 1 89 ? -4.864 9.336 -8.183 1.00 75.94 89 ASP A N 1
ATOM 727 C CA . ASP A 1 89 ? -4.625 10.552 -8.958 1.00 75.94 89 ASP A CA 1
ATOM 728 C C . ASP A 1 89 ? -3.164 10.625 -9.421 1.00 75.94 89 ASP A C 1
ATOM 730 O O . ASP A 1 89 ? -2.294 11.213 -8.773 1.00 75.94 89 ASP A O 1
ATOM 734 N N . ILE A 1 90 ? -2.878 9.919 -10.517 1.00 73.06 90 ILE A N 1
ATOM 735 C CA . ILE A 1 90 ? -1.598 9.990 -11.223 1.00 73.06 90 ILE A CA 1
ATOM 736 C C . ILE A 1 90 ? -1.903 10.184 -12.705 1.00 73.06 90 ILE A C 1
ATOM 738 O O . ILE A 1 90 ? -2.591 9.369 -13.330 1.00 73.06 90 ILE A O 1
ATOM 742 N N . HIS A 1 91 ? -1.378 11.269 -13.264 1.00 69.12 91 HIS A N 1
ATOM 743 C CA . HIS A 1 91 ? -1.352 11.472 -14.703 1.00 69.12 91 HIS A CA 1
ATOM 744 C C . HIS A 1 91 ? -0.135 10.743 -15.260 1.00 69.12 91 HIS A C 1
ATOM 746 O O . HIS A 1 91 ? 0.996 11.080 -14.913 1.00 69.12 91 HIS A O 1
ATOM 752 N N . ASP A 1 92 ? -0.384 9.727 -16.078 1.00 66.00 92 ASP A N 1
ATOM 753 C CA . ASP A 1 92 ? 0.658 9.144 -16.908 1.00 66.00 92 ASP A CA 1
ATOM 754 C C . ASP A 1 92 ? 0.731 9.970 -18.194 1.00 66.00 92 ASP A C 1
ATOM 756 O O . ASP A 1 92 ? -0.291 10.183 -18.853 1.00 66.00 92 ASP A O 1
ATOM 760 N N . ASP A 1 93 ? 1.912 10.488 -18.521 1.00 63.53 93 ASP A N 1
ATOM 761 C CA . ASP A 1 93 ? 2.136 11.036 -19.852 1.00 63.53 93 ASP A CA 1
ATOM 762 C C . ASP A 1 93 ? 2.348 9.813 -20.755 1.00 63.53 93 ASP A C 1
ATOM 764 O O . ASP A 1 93 ? 3.448 9.268 -20.797 1.00 63.53 93 ASP A O 1
ATOM 768 N N . GLU A 1 94 ? 1.307 9.385 -21.482 1.00 55.94 94 GLU A N 1
ATOM 769 C CA . GLU A 1 94 ? 1.306 8.208 -22.385 1.00 55.94 94 GLU A CA 1
ATOM 770 C C . GLU A 1 94 ? 2.460 8.198 -23.419 1.00 55.94 94 GLU A C 1
ATOM 772 O O . GLU A 1 94 ? 2.710 7.192 -24.078 1.00 55.94 94 GLU A O 1
ATOM 777 N N . ASN A 1 95 ? 3.186 9.313 -23.550 1.00 52.12 95 ASN A N 1
ATOM 778 C CA . ASN A 1 95 ? 4.362 9.488 -24.401 1.00 52.12 95 ASN A CA 1
ATOM 779 C C . ASN A 1 95 ? 5.705 9.139 -23.733 1.00 52.12 95 ASN A C 1
ATOM 781 O O . ASN A 1 95 ? 6.736 9.244 -24.393 1.00 52.12 95 ASN A O 1
ATOM 785 N N . ASN A 1 96 ? 5.742 8.734 -22.460 1.00 54.44 96 ASN A N 1
ATOM 786 C CA . ASN A 1 96 ? 6.977 8.323 -21.777 1.00 54.44 96 ASN A CA 1
ATOM 787 C C . ASN A 1 96 ? 7.210 6.803 -21.865 1.00 54.44 96 ASN A C 1
ATOM 789 O O . ASN A 1 96 ? 7.646 6.162 -20.906 1.00 54.44 96 ASN A O 1
ATOM 793 N N . ASN A 1 97 ? 6.904 6.222 -23.027 1.00 54.78 97 ASN A N 1
ATOM 794 C CA . ASN A 1 97 ? 7.292 4.858 -23.363 1.00 54.78 97 ASN A CA 1
ATOM 795 C C . ASN A 1 97 ? 8.798 4.860 -23.640 1.00 54.78 97 ASN A C 1
ATOM 797 O O . ASN A 1 97 ? 9.239 5.084 -24.765 1.00 54.78 97 ASN A O 1
ATOM 801 N N . ASN A 1 98 ? 9.603 4.662 -22.596 1.00 58.38 98 ASN A N 1
ATOM 802 C CA . ASN A 1 98 ? 10.986 4.250 -22.796 1.00 58.38 98 ASN A CA 1
ATOM 803 C C . ASN A 1 98 ? 10.949 2.843 -23.412 1.00 58.38 98 ASN A C 1
ATOM 805 O O . ASN A 1 98 ? 10.676 1.873 -22.706 1.00 58.38 98 ASN A O 1
ATOM 809 N N . ASP A 1 99 ? 11.209 2.747 -24.718 1.00 60.62 99 ASP A N 1
ATOM 810 C CA . ASP A 1 99 ? 11.333 1.506 -25.510 1.00 60.62 99 ASP A CA 1
ATOM 811 C C . ASP A 1 99 ? 12.599 0.691 -25.141 1.00 60.62 99 ASP A C 1
ATOM 813 O O . ASP A 1 99 ? 13.215 0.023 -25.971 1.00 60.62 99 ASP A O 1
ATOM 817 N N . ASP A 1 100 ? 13.030 0.749 -23.880 1.00 74.12 100 ASP A N 1
ATOM 818 C CA . ASP A 1 100 ? 14.170 -0.012 -23.383 1.00 74.12 100 ASP A CA 1
ATOM 819 C C . ASP A 1 100 ? 13.730 -1.434 -23.013 1.00 74.12 100 ASP A C 1
ATOM 821 O O . ASP A 1 100 ? 13.082 -1.662 -21.988 1.00 74.12 100 ASP A O 1
ATOM 825 N N . ASP A 1 101 ? 14.162 -2.420 -23.804 1.00 74.88 101 ASP A N 1
ATOM 826 C CA . ASP A 1 101 ? 13.900 -3.851 -23.571 1.00 74.88 101 ASP A CA 1
ATOM 827 C C . ASP A 1 101 ? 14.343 -4.326 -22.174 1.00 74.88 101 ASP A C 1
ATOM 829 O O . ASP A 1 101 ? 13.751 -5.243 -21.592 1.00 74.88 101 ASP A O 1
ATOM 833 N N . LEU A 1 102 ? 15.383 -3.696 -21.617 1.00 78.31 102 LEU A N 1
ATOM 834 C CA . LEU A 1 102 ? 15.961 -4.068 -20.328 1.00 78.31 102 LEU A CA 1
ATOM 835 C C . LEU A 1 102 ? 15.296 -3.357 -19.139 1.00 78.31 102 LEU A C 1
ATOM 837 O O . LEU A 1 102 ? 15.130 -3.969 -18.082 1.00 78.31 102 LEU A O 1
ATOM 841 N N . PHE A 1 103 ? 14.903 -2.090 -19.297 1.00 78.94 103 PHE A N 1
ATOM 842 C CA . PHE A 1 103 ? 14.455 -1.220 -18.203 1.00 78.94 103 PHE A CA 1
ATOM 843 C C . PHE A 1 103 ? 13.029 -0.721 -18.415 1.00 78.94 103 PHE A C 1
ATOM 845 O O . PHE A 1 103 ? 12.756 0.471 -18.534 1.00 78.94 103 PHE A O 1
ATOM 852 N N . ARG A 1 104 ? 12.095 -1.671 -18.394 1.00 85.50 104 ARG A N 1
ATOM 853 C CA . ARG A 1 104 ? 10.669 -1.393 -18.567 1.00 85.50 104 ARG A CA 1
ATOM 854 C C . ARG A 1 104 ? 10.041 -0.929 -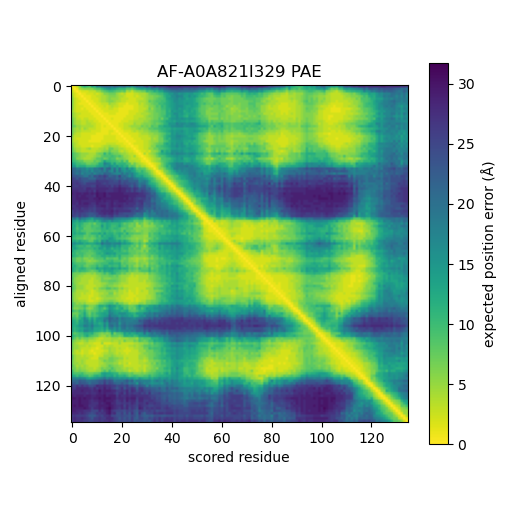17.256 1.00 85.50 104 ARG A C 1
ATOM 856 O O . ARG A 1 104 ? 10.209 -1.570 -16.211 1.00 85.50 104 ARG A O 1
ATOM 863 N N . CYS A 1 105 ? 9.290 0.165 -17.324 1.00 84.00 105 CYS A N 1
ATOM 864 C CA . CYS A 1 105 ? 8.579 0.759 -16.198 1.00 84.00 105 CYS A CA 1
ATOM 865 C C . CYS A 1 105 ? 7.209 1.261 -16.656 1.00 84.00 105 CYS A C 1
ATOM 867 O O . CYS A 1 105 ? 7.106 1.839 -17.732 1.00 84.00 105 CYS A O 1
ATOM 869 N N . HIS A 1 106 ? 6.180 1.084 -15.830 1.00 84.69 106 HIS A N 1
ATOM 870 C CA . HIS A 1 106 ? 4.869 1.684 -16.073 1.00 84.69 106 HIS A CA 1
ATOM 871 C C . HIS A 1 106 ? 4.227 2.164 -14.771 1.00 84.69 106 HIS A C 1
ATOM 873 O O . HIS A 1 106 ? 4.464 1.609 -13.691 1.00 84.69 106 HIS A O 1
ATOM 879 N N . VAL A 1 107 ? 3.402 3.202 -14.877 1.00 86.94 107 VAL A N 1
ATOM 880 C CA . VAL A 1 107 ? 2.664 3.766 -13.744 1.00 86.94 107 VAL A CA 1
ATOM 881 C C . VAL A 1 107 ? 1.614 2.767 -13.255 1.00 86.94 107 VAL A C 1
ATOM 883 O O . VAL A 1 107 ? 1.048 1.998 -14.037 1.00 86.94 107 VAL A O 1
ATOM 886 N N . VAL A 1 108 ? 1.354 2.755 -11.946 1.00 86.38 108 VAL A N 1
ATOM 887 C CA . VAL A 1 108 ? 0.270 1.965 -11.346 1.00 86.38 108 VAL A CA 1
ATOM 888 C C . VAL A 1 108 ? -0.608 2.871 -10.500 1.00 86.38 108 VAL A C 1
ATOM 890 O O . VAL A 1 108 ? -0.119 3.660 -9.694 1.00 86.38 108 VAL A O 1
ATOM 893 N N . ARG A 1 109 ? -1.921 2.724 -10.676 1.00 87.44 109 ARG A N 1
ATOM 894 C CA . ARG A 1 109 ? -2.951 3.474 -9.956 1.00 87.44 109 ARG A CA 1
ATOM 895 C C . ARG A 1 109 ? -3.868 2.521 -9.215 1.00 87.44 109 ARG A C 1
ATOM 897 O O . ARG A 1 109 ? -4.023 1.372 -9.615 1.00 87.44 109 ARG A O 1
ATOM 904 N N . GLY A 1 110 ? -4.476 3.010 -8.145 1.00 86.75 110 GLY A N 1
ATOM 905 C CA . GLY A 1 110 ? -5.431 2.237 -7.363 1.00 86.75 110 GLY A CA 1
ATOM 906 C C . GLY A 1 110 ? -5.771 2.909 -6.042 1.00 86.75 110 GLY A C 1
ATOM 907 O O . GLY A 1 110 ? -5.262 3.985 -5.727 1.00 86.75 110 GLY A O 1
ATOM 908 N N . VAL A 1 111 ? -6.629 2.248 -5.270 1.00 87.88 111 VAL A N 1
ATOM 909 C CA . VAL A 1 111 ? -7.049 2.684 -3.936 1.00 87.88 111 VAL A CA 1
ATOM 910 C C . VAL A 1 111 ? -6.760 1.559 -2.951 1.00 87.88 111 VAL A C 1
ATOM 912 O O . VAL A 1 111 ? -7.085 0.402 -3.210 1.00 87.88 111 VAL A O 1
ATOM 915 N N . CYS A 1 112 ? -6.154 1.892 -1.814 1.00 87.88 112 CYS A N 1
ATOM 916 C CA . CYS A 1 112 ? -5.912 0.944 -0.732 1.00 87.88 112 CYS A CA 1
ATOM 917 C C . CYS A 1 112 ? -6.893 1.215 0.407 1.00 87.88 112 CYS A C 1
ATOM 919 O O . CYS A 1 112 ? -6.956 2.338 0.907 1.00 87.88 112 CYS A O 1
ATOM 921 N N . LYS A 1 113 ? -7.620 0.181 0.830 1.00 88.38 113 LYS A N 1
ATOM 922 C CA . LYS A 1 113 ? -8.565 0.250 1.944 1.00 88.38 113 LYS A CA 1
ATOM 923 C C . LYS A 1 113 ? -8.181 -0.745 3.022 1.00 88.38 113 LYS A C 1
ATOM 925 O O . LYS A 1 113 ? -7.796 -1.868 2.702 1.00 88.38 113 LYS A O 1
ATOM 930 N N . ASP A 1 114 ? -8.342 -0.329 4.267 1.00 84.31 114 ASP A N 1
ATOM 931 C CA . ASP A 1 114 ? -8.191 -1.188 5.433 1.00 84.31 114 ASP A CA 1
ATOM 932 C C . ASP A 1 114 ? -9.579 -1.520 5.990 1.00 84.31 114 ASP A C 1
ATOM 934 O O . ASP A 1 114 ? -10.523 -0.732 5.884 1.00 84.31 114 ASP A O 1
ATOM 938 N N . SER A 1 115 ? -9.716 -2.715 6.562 1.00 83.00 115 SER A N 1
ATOM 939 C CA . SER A 1 115 ? -10.965 -3.178 7.162 1.00 83.00 115 SER A CA 1
ATOM 940 C C . SER A 1 115 ? -10.725 -3.701 8.565 1.00 83.00 115 SER A C 1
ATOM 942 O O . SER A 1 115 ? -9.796 -4.481 8.775 1.00 83.00 115 SER A O 1
ATOM 944 N N . MET A 1 116 ? -11.596 -3.335 9.499 1.00 79.88 116 MET A N 1
ATOM 945 C CA . MET A 1 116 ? -11.526 -3.800 10.879 1.00 79.88 116 MET A CA 1
ATOM 946 C C . MET A 1 116 ? -12.901 -4.239 11.373 1.00 79.88 116 MET A C 1
ATOM 948 O O . MET A 1 116 ? -13.926 -3.669 10.999 1.00 79.88 116 MET A O 1
ATOM 952 N N . THR A 1 117 ? -12.915 -5.262 12.219 1.00 75.38 117 THR A N 1
ATOM 953 C CA . THR A 1 117 ? -14.088 -5.701 12.981 1.00 75.38 117 THR A CA 1
ATOM 954 C C . THR A 1 117 ? -13.880 -5.372 14.446 1.00 75.38 117 THR A C 1
ATOM 956 O O . THR A 1 117 ? -12.742 -5.346 14.914 1.00 75.38 117 THR A O 1
ATOM 959 N N . ASP A 1 118 ? -14.971 -5.146 15.176 1.00 67.31 118 ASP A N 1
ATOM 960 C CA . ASP A 1 118 ? -14.891 -4.888 16.609 1.00 67.31 118 ASP A CA 1
ATOM 961 C C . ASP A 1 118 ? -14.156 -6.038 17.318 1.00 67.31 118 ASP A C 1
ATOM 963 O O . ASP A 1 118 ? -14.592 -7.190 17.304 1.00 67.31 118 ASP A O 1
ATOM 967 N N . THR A 1 119 ? -13.015 -5.710 17.923 1.00 60.16 119 THR A N 1
ATOM 968 C CA . THR A 1 119 ? -12.136 -6.655 18.617 1.00 60.16 119 THR A CA 1
ATOM 969 C C . THR A 1 119 ? -12.731 -7.157 19.926 1.00 60.16 119 THR A C 1
ATOM 971 O O . THR A 1 119 ? -12.229 -8.138 20.468 1.00 60.16 119 THR A O 1
ATOM 974 N N . SER A 1 120 ? -13.818 -6.540 20.413 1.00 56.53 120 SER A N 1
ATOM 975 C CA . SER A 1 120 ? -14.588 -7.045 21.556 1.00 56.53 120 SER A CA 1
ATOM 976 C C . SER A 1 120 ? -15.279 -8.382 21.261 1.00 56.53 120 SER A C 1
ATOM 978 O O . SER A 1 120 ? -15.637 -9.121 22.179 1.00 56.53 120 SER A O 1
ATOM 980 N N . ARG A 1 121 ? -15.440 -8.720 19.976 1.00 54.22 121 ARG A N 1
ATOM 981 C CA . ARG A 1 121 ? -15.976 -9.995 19.513 1.00 54.22 121 ARG A CA 1
ATOM 982 C C . ARG A 1 121 ? -14.887 -10.705 18.731 1.00 54.22 121 ARG A C 1
ATOM 984 O O . ARG A 1 121 ? -14.688 -10.439 17.549 1.00 54.22 121 ARG A O 1
ATOM 991 N N . THR A 1 122 ? -14.185 -11.625 19.388 1.00 46.78 122 THR A N 1
ATOM 992 C CA . THR A 1 122 ? -13.244 -12.521 18.714 1.00 46.78 122 THR A CA 1
ATOM 993 C C . THR A 1 122 ? -13.989 -13.256 17.607 1.00 46.78 122 THR A C 1
ATOM 995 O O . THR A 1 122 ? -14.777 -14.168 17.860 1.00 46.78 122 THR A O 1
ATOM 998 N N . VAL A 1 123 ? -13.753 -12.861 16.361 1.00 47.88 123 VAL A N 1
ATOM 999 C CA . VAL A 1 123 ? -14.155 -13.671 15.221 1.00 47.88 123 VAL A CA 1
ATOM 1000 C C . VAL A 1 123 ? -13.249 -14.893 15.263 1.00 47.88 123 VAL A C 1
ATOM 1002 O O . VAL A 1 123 ? -12.026 -14.752 15.218 1.00 47.88 123 VAL A O 1
ATOM 1005 N N . ALA A 1 124 ? -13.835 -16.084 15.413 1.00 39.12 124 ALA A N 1
ATOM 1006 C CA . ALA A 1 124 ? -13.079 -17.329 15.411 1.00 39.12 124 ALA A CA 1
ATOM 1007 C C . ALA A 1 124 ? -12.108 -17.345 14.209 1.00 39.12 124 ALA A C 1
ATOM 1009 O O . ALA A 1 124 ? -12.505 -16.926 13.108 1.00 39.12 124 ALA A O 1
ATOM 1010 N N . PRO A 1 125 ? -10.848 -17.782 14.400 1.00 37.44 125 PRO A N 1
ATOM 1011 C CA . PRO A 1 125 ? -9.855 -17.800 13.336 1.00 37.44 125 PRO A CA 1
ATOM 1012 C C . PRO A 1 125 ? -10.365 -18.726 12.225 1.00 37.44 125 PRO A C 1
ATOM 1014 O O . PRO A 1 125 ? -10.403 -19.941 12.383 1.00 37.44 125 PRO A O 1
ATOM 1017 N N . GLY A 1 126 ? -10.855 -18.134 11.134 1.00 37.66 126 GLY A N 1
ATOM 1018 C CA . GLY A 1 126 ? -11.534 -18.863 10.058 1.00 37.66 126 GLY A CA 1
ATOM 1019 C C . GLY A 1 126 ? -12.587 -18.070 9.278 1.00 37.66 126 GLY A C 1
ATOM 1020 O O . GLY A 1 126 ? -12.970 -18.502 8.197 1.00 37.66 126 GLY A O 1
ATOM 1021 N N . THR A 1 127 ? -13.031 -16.903 9.762 1.00 37.31 127 THR A N 1
ATOM 1022 C CA . THR A 1 127 ? -14.138 -16.153 9.114 1.00 37.31 127 THR A CA 1
ATOM 1023 C C . THR A 1 127 ? -13.695 -14.938 8.286 1.00 37.31 127 THR A C 1
ATOM 1025 O O . THR A 1 127 ? -14.534 -14.208 7.762 1.00 37.31 127 THR A O 1
ATOM 1028 N N . LEU A 1 128 ? -12.387 -14.711 8.111 1.00 34.91 128 LEU A N 1
ATOM 1029 C CA . LEU A 1 128 ? -11.889 -13.731 7.141 1.00 34.91 128 LEU A CA 1
ATOM 1030 C C . LEU A 1 128 ? -11.939 -14.347 5.739 1.00 34.91 128 LEU A C 1
ATOM 1032 O O . LEU A 1 128 ? -10.933 -14.795 5.192 1.00 34.91 128 LEU A O 1
ATOM 1036 N N . ALA A 1 129 ? -13.136 -14.370 5.154 1.00 29.80 129 ALA A N 1
ATOM 1037 C CA . ALA A 1 129 ? -13.275 -14.485 3.714 1.00 29.80 129 ALA A CA 1
ATOM 1038 C C . ALA A 1 129 ? -12.619 -13.244 3.095 1.00 29.80 129 ALA A C 1
ATOM 1040 O O . ALA A 1 129 ? -13.184 -12.152 3.098 1.00 29.80 129 ALA A O 1
ATOM 1041 N N . SER A 1 130 ? -11.388 -13.420 2.617 1.00 30.94 130 SER A N 1
ATOM 1042 C CA . SER A 1 130 ? -10.678 -12.479 1.756 1.00 30.94 130 SER A CA 1
ATOM 1043 C C . SER A 1 130 ? -11.545 -12.195 0.525 1.00 30.94 130 SER A C 1
ATOM 1045 O O . SER A 1 130 ? -11.507 -12.933 -0.456 1.00 30.94 130 SER A O 1
ATOM 1047 N N . GLN A 1 131 ? -12.366 -11.146 0.573 1.00 28.45 131 GLN A N 1
ATOM 1048 C CA . GLN A 1 131 ? -12.936 -10.559 -0.633 1.00 28.45 131 GLN A CA 1
ATOM 1049 C C . GLN A 1 131 ? -11.930 -9.551 -1.175 1.00 28.45 131 GLN A C 1
ATOM 1051 O O . GLN A 1 131 ? -11.988 -8.359 -0.882 1.00 28.45 131 GLN A O 1
ATOM 1056 N N . TRP A 1 132 ? -10.992 -10.053 -1.974 1.00 26.56 132 TRP A N 1
ATOM 1057 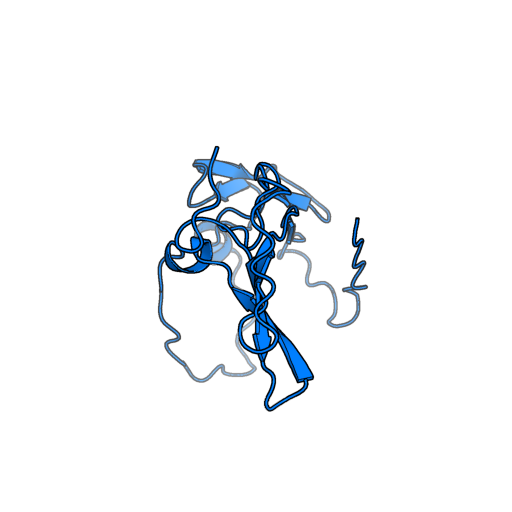C CA . TRP A 1 132 ? -10.206 -9.224 -2.875 1.00 26.56 132 TRP A CA 1
ATOM 1058 C C . TRP A 1 132 ? -11.128 -8.749 -4.001 1.00 26.56 132 TRP A C 1
ATOM 1060 O O . TRP A 1 132 ? -11.295 -9.441 -5.000 1.00 26.56 132 TRP A O 1
ATOM 1070 N N . HIS A 1 133 ? -11.760 -7.587 -3.839 1.00 24.88 133 HIS A N 1
ATOM 1071 C CA . HIS A 1 133 ? -12.294 -6.861 -4.989 1.00 24.88 133 HIS A CA 1
ATOM 1072 C C . HIS A 1 133 ? -11.164 -6.015 -5.572 1.00 24.88 133 HIS A C 1
ATOM 1074 O O . HIS A 1 133 ? -10.896 -4.907 -5.112 1.00 24.88 133 HIS A O 1
ATOM 1080 N N . LEU A 1 134 ? -10.480 -6.583 -6.566 1.00 25.33 134 LEU A N 1
ATOM 1081 C CA . LEU A 1 134 ? -9.740 -5.806 -7.552 1.00 25.33 134 LEU A CA 1
ATOM 1082 C C . LEU A 1 134 ? -10.779 -5.093 -8.428 1.00 25.33 134 LEU A C 1
ATOM 1084 O O . LEU A 1 134 ? -11.570 -5.756 -9.100 1.00 25.33 134 LEU A O 1
ATOM 1088 N N . LEU A 1 135 ? -10.795 -3.763 -8.372 1.00 31.94 135 LEU A N 1
ATOM 1089 C CA . LEU A 1 135 ? -11.257 -2.926 -9.477 1.00 31.94 135 LEU A CA 1
ATOM 1090 C C . LEU A 1 135 ? -10.022 -2.403 -10.203 1.00 31.94 135 LEU A C 1
ATOM 1092 O O . LEU A 1 135 ? -9.086 -1.970 -9.489 1.00 31.94 135 LEU A O 1
#

Secondary structure (DSSP, 8-state):
----TTTS-EEEEETTTTEEEEE-GGGGGS-----------TT--S--GGGGGG-TTSTTPBPTTT-PBPP--SS-EEEE-SS-SSBS-----TT-----SSS-EEE-B---EEEE--TTS---TT---------

Mean predicted aligned error: 12.66 Å

Solvent-accessible surface area (backbone atoms only — not comparable to full-atom values): 8868 Å² total; per-residue (Å²): 108,84,77,49,78,79,68,41,24,29,36,36,49,39,76,91,74,74,43,76,44,83,43,39,49,48,51,75,73,57,83,83,80,74,85,80,84,69,87,80,59,97,74,71,66,74,80,56,77,82,57,54,82,77,41,49,78,34,61,60,21,52,29,87,80,78,66,44,66,39,62,84,52,87,48,81,43,76,48,75,40,86,62,34,59,34,46,70,88,69,59,75,57,88,82,70,72,66,88,43,91,70,68,37,68,47,83,45,70,35,83,40,70,45,74,44,59,44,76,91,55,78,72,63,96,81,73,80,75,81,76,81,78,82,127

Radius of gyration: 19.73 Å; Cα contacts (8 Å, |Δi|>4): 169; chains: 1; bounding box: 37×36×54 Å